Protein AF-D0AB03-F1 (afdb_monomer_lite)

pLDDT: mean 73.37, std 16.87, range [44.16, 96.06]

Radius of gyration: 24.16 Å; chains: 1; bounding box: 53×27×62 Å

Structure (mmCIF, N/CA/C/O backbone):
data_AF-D0AB03-F1
#
_entry.id   AF-D0AB03-F1
#
loop_
_atom_site.group_PDB
_atom_site.id
_atom_site.type_symbol
_atom_site.label_atom_id
_atom_site.label_alt_id
_atom_site.label_comp_id
_atom_site.label_asym_id
_atom_site.label_entity_id
_atom_site.label_seq_id
_atom_site.pdbx_PDB_ins_code
_atom_site.Cartn_x
_atom_site.Cartn_y
_atom_site.Cartn_z
_atom_site.occupancy
_atom_site.B_iso_or_equiv
_atom_site.auth_seq_id
_atom_site.auth_comp_id
_atom_site.auth_asym_id
_atom_site.auth_atom_id
_atom_site.pdbx_PDB_model_num
ATOM 1 N N . THR A 1 1 ? 15.712 7.335 -18.718 1.00 64.75 1 THR A N 1
ATOM 2 C CA . THR A 1 1 ? 14.267 7.582 -18.937 1.00 64.75 1 THR A CA 1
ATOM 3 C C . THR A 1 1 ? 13.391 6.445 -18.421 1.00 64.75 1 THR A C 1
ATOM 5 O O . THR A 1 1 ? 12.327 6.727 -17.890 1.00 64.75 1 THR A O 1
ATOM 8 N N . ASP A 1 2 ? 13.856 5.191 -18.469 1.00 64.19 2 ASP A N 1
ATOM 9 C CA . ASP A 1 2 ? 13.113 4.001 -18.013 1.00 64.19 2 ASP A CA 1
ATOM 10 C C . ASP A 1 2 ? 12.859 3.947 -16.488 1.00 64.19 2 ASP A C 1
ATOM 12 O O . ASP A 1 2 ? 11.725 3.816 -16.035 1.00 64.19 2 ASP A O 1
ATOM 16 N N . TYR A 1 3 ? 13.890 4.212 -15.674 1.00 70.31 3 TYR A N 1
ATOM 17 C CA . TYR A 1 3 ? 13.785 4.259 -14.204 1.00 70.31 3 TYR A CA 1
ATOM 18 C C . TYR A 1 3 ? 12.689 5.198 -13.685 1.00 70.31 3 TYR A C 1
ATOM 20 O O . TYR A 1 3 ? 11.987 4.869 -12.735 1.00 70.31 3 TYR A O 1
ATOM 28 N N . HIS A 1 4 ? 12.511 6.353 -14.328 1.00 70.88 4 HIS A N 1
ATOM 29 C CA . HIS A 1 4 ? 11.506 7.338 -13.930 1.00 70.88 4 HIS A CA 1
ATOM 30 C C . HIS A 1 4 ? 10.075 6.862 -14.227 1.00 70.88 4 HIS A C 1
ATOM 32 O O . HIS A 1 4 ? 9.155 7.143 -13.460 1.00 70.88 4 HIS A O 1
ATOM 38 N N . MET A 1 5 ? 9.885 6.103 -15.313 1.00 73.19 5 MET A N 1
ATOM 39 C CA . MET A 1 5 ? 8.599 5.477 -15.622 1.00 73.19 5 MET A CA 1
ATOM 40 C C . MET A 1 5 ? 8.290 4.370 -14.616 1.00 73.19 5 MET A C 1
ATOM 42 O O . MET A 1 5 ? 7.198 4.373 -14.055 1.00 73.19 5 MET A O 1
ATOM 46 N N . ASN A 1 6 ? 9.249 3.494 -14.308 1.00 77.75 6 ASN A N 1
ATOM 47 C CA . ASN A 1 6 ? 9.076 2.431 -13.308 1.00 77.75 6 ASN A CA 1
ATOM 48 C C . ASN A 1 6 ? 8.722 2.988 -11.922 1.00 77.75 6 ASN A C 1
ATOM 50 O O . ASN A 1 6 ? 7.822 2.481 -11.255 1.00 77.75 6 ASN A O 1
ATOM 54 N N . LEU A 1 7 ? 9.361 4.092 -11.524 1.00 87.06 7 LEU A N 1
ATOM 55 C CA . LEU A 1 7 ? 9.083 4.750 -10.251 1.00 87.06 7 LEU A CA 1
ATOM 56 C C . LEU A 1 7 ? 7.650 5.297 -10.188 1.00 87.06 7 LEU A C 1
ATOM 58 O O . LEU A 1 7 ? 6.962 5.113 -9.188 1.00 87.06 7 LEU A O 1
ATOM 62 N N . ARG A 1 8 ? 7.157 5.918 -11.271 1.00 88.06 8 ARG A N 1
ATOM 63 C CA . ARG A 1 8 ? 5.766 6.393 -11.326 1.00 88.06 8 ARG A CA 1
ATOM 64 C C . ARG A 1 8 ? 4.756 5.256 -11.252 1.00 88.06 8 ARG A C 1
ATOM 66 O O . ARG A 1 8 ? 3.786 5.385 -10.515 1.00 88.06 8 ARG A O 1
ATOM 73 N N . HIS A 1 9 ? 4.985 4.155 -11.964 1.00 87.31 9 HIS A N 1
ATOM 74 C CA . HIS A 1 9 ? 4.101 2.989 -11.883 1.00 87.31 9 HIS A CA 1
ATOM 75 C C . HIS A 1 9 ? 4.061 2.425 -10.461 1.00 87.31 9 HIS A C 1
ATOM 77 O O . HIS A 1 9 ? 2.981 2.131 -9.957 1.00 87.31 9 HIS A O 1
ATOM 83 N N . PHE A 1 10 ? 5.212 2.363 -9.787 1.00 92.75 10 PHE A N 1
ATOM 84 C CA . PHE A 1 10 ? 5.291 1.933 -8.396 1.00 92.75 10 PHE A CA 1
ATOM 85 C C . PHE A 1 10 ? 4.514 2.857 -7.447 1.00 92.75 10 PHE A C 1
ATOM 87 O O . PHE A 1 10 ? 3.705 2.374 -6.659 1.00 92.75 10 PHE A O 1
ATOM 94 N N . TYR A 1 11 ? 4.698 4.178 -7.543 1.00 93.88 11 TYR A N 1
ATOM 95 C CA . TYR A 1 11 ? 3.974 5.128 -6.689 1.00 93.88 11 TYR A CA 1
ATOM 96 C C . TYR A 1 11 ? 2.464 5.101 -6.922 1.00 93.88 11 TYR A C 1
ATOM 98 O O . TYR A 1 11 ? 1.694 5.114 -5.964 1.00 93.88 11 TYR A O 1
ATOM 106 N N . VAL A 1 12 ? 2.039 5.031 -8.185 1.00 94.38 12 VAL A N 1
ATOM 107 C CA . VAL A 1 12 ? 0.623 4.926 -8.549 1.00 94.38 12 VAL A CA 1
ATOM 108 C C . VAL A 1 12 ? 0.037 3.632 -7.987 1.00 94.38 12 VAL A C 1
ATOM 110 O O . VAL A 1 12 ? -0.982 3.676 -7.301 1.00 94.38 12 VAL A O 1
ATOM 113 N N . PHE A 1 13 ? 0.710 2.497 -8.193 1.00 94.50 13 PHE A N 1
ATOM 114 C CA . PHE A 1 13 ? 0.296 1.212 -7.634 1.00 94.50 13 PHE A CA 1
ATOM 115 C C . PHE A 1 13 ? 0.172 1.267 -6.107 1.00 94.50 13 PHE A C 1
ATOM 117 O O . PHE A 1 13 ? -0.874 0.915 -5.566 1.00 94.50 13 PHE A O 1
ATOM 124 N N . ALA A 1 14 ? 1.199 1.763 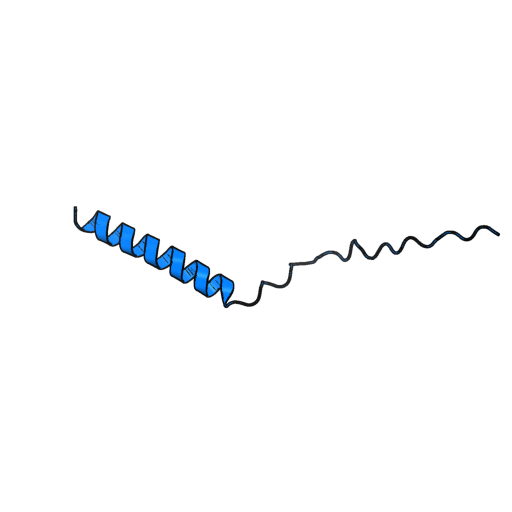-5.412 1.00 95.75 14 ALA A N 1
ATOM 125 C CA . ALA A 1 14 ? 1.222 1.834 -3.955 1.00 95.75 14 ALA A CA 1
ATOM 126 C C . ALA A 1 14 ? 0.099 2.720 -3.389 1.00 95.75 14 ALA A C 1
ATOM 128 O O . ALA A 1 14 ? -0.520 2.352 -2.392 1.00 95.75 14 ALA A O 1
ATOM 129 N N . ALA A 1 15 ? -0.203 3.852 -4.035 1.00 96.06 15 ALA A N 1
ATOM 130 C CA . ALA A 1 15 ? -1.271 4.752 -3.607 1.00 96.06 15 ALA A CA 1
ATOM 131 C C . ALA A 1 15 ? -2.659 4.101 -3.719 1.00 96.06 15 ALA A C 1
ATOM 133 O O . ALA A 1 15 ? -3.424 4.109 -2.753 1.00 96.06 15 ALA A O 1
ATOM 134 N N . TYR A 1 16 ? -2.976 3.490 -4.865 1.00 96.06 16 TYR A N 1
ATOM 135 C CA . TYR A 1 16 ? -4.268 2.824 -5.066 1.00 96.06 16 TYR A CA 1
ATOM 136 C C . TYR A 1 16 ? -4.411 1.559 -4.217 1.00 96.06 16 TYR A C 1
ATOM 138 O O . TYR A 1 16 ? -5.476 1.313 -3.643 1.00 96.06 16 TYR A O 1
ATOM 146 N N . PHE A 1 17 ? -3.336 0.777 -4.093 1.00 94.94 17 PHE A N 1
ATOM 147 C CA . PHE A 1 17 ? -3.305 -0.398 -3.231 1.00 94.94 17 PHE A CA 1
ATOM 148 C C . PHE A 1 17 ? -3.530 -0.006 -1.768 1.00 94.94 17 PHE A C 1
ATOM 150 O O . PHE A 1 17 ? -4.427 -0.540 -1.120 1.00 94.94 17 PHE A O 1
ATOM 157 N N . GLY A 1 18 ? -2.780 0.979 -1.268 1.00 93.75 18 GLY A N 1
ATOM 158 C CA . GLY A 1 18 ? -2.910 1.478 0.098 1.00 93.75 18 GLY A CA 1
ATOM 159 C C . GLY A 1 18 ? -4.300 2.040 0.395 1.00 93.75 18 GLY A C 1
ATOM 160 O O . GLY A 1 18 ? -4.853 1.746 1.450 1.00 93.75 18 GLY A O 1
ATOM 161 N N . LEU A 1 19 ? -4.902 2.777 -0.545 1.00 93.00 19 LEU A N 1
ATOM 162 C CA . LEU A 1 19 ? -6.267 3.292 -0.408 1.00 93.00 19 LEU A CA 1
ATOM 163 C C . LEU A 1 19 ? -7.303 2.163 -0.319 1.00 93.00 19 LEU A C 1
ATOM 165 O O . LEU A 1 19 ? -8.180 2.197 0.541 1.00 93.00 19 LEU A O 1
ATOM 169 N N . THR A 1 20 ? -7.179 1.152 -1.182 1.00 92.31 20 THR A N 1
ATOM 170 C CA . THR A 1 20 ? -8.079 -0.011 -1.189 1.00 92.31 20 THR A CA 1
ATOM 171 C C . THR A 1 20 ? -7.961 -0.786 0.119 1.00 92.31 20 THR A C 1
ATOM 173 O O . THR A 1 20 ? -8.967 -1.071 0.762 1.00 92.31 20 THR A O 1
ATOM 176 N N . VAL A 1 21 ? -6.731 -1.057 0.567 1.00 92.25 21 VAL A N 1
ATOM 177 C CA . VAL A 1 21 ? -6.473 -1.731 1.845 1.00 92.25 21 VAL A CA 1
ATOM 178 C C . VAL A 1 21 ? -7.024 -0.910 3.010 1.00 92.25 21 VAL A C 1
ATOM 180 O O . VAL A 1 21 ? -7.723 -1.462 3.849 1.00 92.25 21 VAL A O 1
ATOM 183 N N . ALA A 1 22 ? -6.795 0.404 3.046 1.00 89.38 22 ALA A N 1
ATOM 184 C CA . ALA A 1 22 ? -7.322 1.275 4.096 1.00 89.38 22 ALA A CA 1
ATOM 185 C C . ALA A 1 22 ? -8.859 1.292 4.152 1.00 89.38 22 ALA A C 1
ATOM 187 O O . ALA A 1 22 ? -9.421 1.470 5.229 1.00 89.38 22 ALA A O 1
ATOM 188 N N . TRP A 1 23 ? -9.533 1.092 3.016 1.00 87.12 23 TRP A N 1
ATOM 189 C CA . TRP A 1 23 ? -10.991 1.002 2.949 1.00 87.12 23 TRP A CA 1
ATOM 190 C C . TRP A 1 23 ? -11.530 -0.372 3.365 1.00 87.12 23 TRP A C 1
ATOM 192 O O . TRP A 1 23 ? -12.618 -0.468 3.932 1.00 87.12 23 TRP A O 1
ATOM 202 N N . CYS A 1 24 ? -10.785 -1.440 3.074 1.00 86.44 24 CYS A N 1
ATOM 203 C CA . CYS A 1 24 ? -11.132 -2.804 3.476 1.00 86.44 24 CYS A CA 1
ATOM 204 C C . CYS A 1 24 ? -10.844 -3.071 4.955 1.00 86.44 24 CYS A C 1
ATOM 206 O O . CYS A 1 24 ? -11.487 -3.926 5.564 1.00 86.44 24 CYS A O 1
ATOM 208 N N . LEU A 1 25 ? -9.864 -2.374 5.527 1.00 85.19 25 LEU A N 1
ATOM 209 C CA . LEU A 1 25 ? -9.571 -2.477 6.943 1.00 85.19 25 LEU A CA 1
ATOM 210 C C . LEU A 1 25 ? -10.695 -1.806 7.742 1.00 85.19 25 LEU A C 1
ATOM 212 O O . LEU A 1 25 ? -11.112 -0.693 7.409 1.00 85.19 25 LEU A O 1
ATOM 216 N N . PRO A 1 26 ? -11.185 -2.450 8.816 1.00 79.75 26 PRO A N 1
ATOM 217 C CA . PRO A 1 26 ? -12.070 -1.789 9.757 1.00 79.75 26 PRO A CA 1
ATOM 218 C C . PRO A 1 26 ? -11.412 -0.486 10.197 1.00 79.75 26 PRO A C 1
ATOM 220 O O . PRO A 1 26 ? -10.213 -0.475 10.500 1.00 79.75 26 PRO A O 1
ATOM 223 N N . LYS A 1 27 ? -12.183 0.608 10.225 1.00 77.12 27 LYS A N 1
ATOM 224 C CA . LYS A 1 27 ? -11.672 1.877 10.746 1.00 77.12 27 LYS A CA 1
ATOM 225 C C . LYS A 1 27 ? -11.034 1.588 12.105 1.00 77.12 27 LYS A C 1
ATOM 227 O O . LYS A 1 27 ? -11.698 0.952 12.931 1.00 77.12 27 LYS A O 1
ATOM 232 N N . PRO A 1 28 ? -9.773 1.996 12.337 1.00 72.00 28 PRO A N 1
ATOM 233 C CA . PRO A 1 28 ? -9.184 1.847 13.654 1.00 72.00 28 PRO A CA 1
ATOM 234 C C . PRO 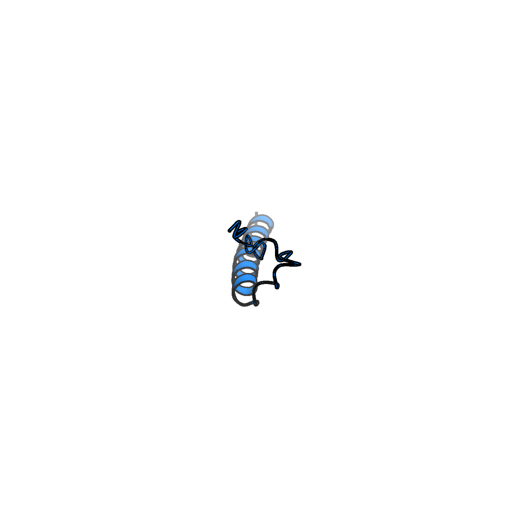A 1 28 ? -10.153 2.489 14.641 1.00 72.00 28 PRO A C 1
ATOM 236 O O . PRO A 1 28 ? -10.593 3.621 14.415 1.00 72.00 28 PRO A O 1
ATOM 239 N N . LEU A 1 29 ? -10.543 1.720 15.664 1.00 63.06 29 LEU A N 1
AT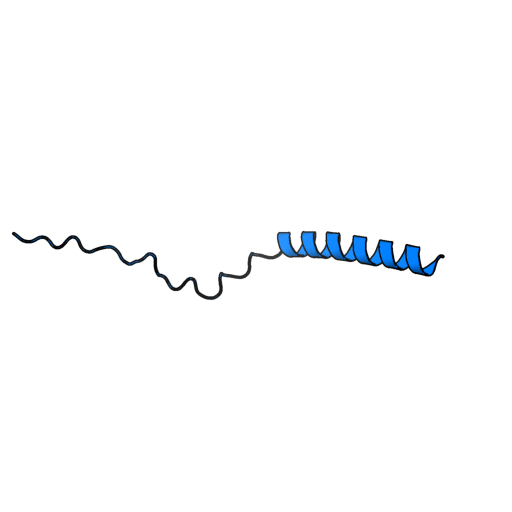OM 240 C CA . LEU A 1 29 ? -11.389 2.198 16.752 1.00 63.06 29 LEU A CA 1
ATOM 241 C C . LEU A 1 29 ? -10.838 3.572 17.150 1.00 63.06 29 LEU A C 1
ATOM 243 O O . LEU A 1 29 ? -9.624 3.643 17.389 1.00 63.06 29 LEU A O 1
ATOM 247 N N . PRO A 1 30 ?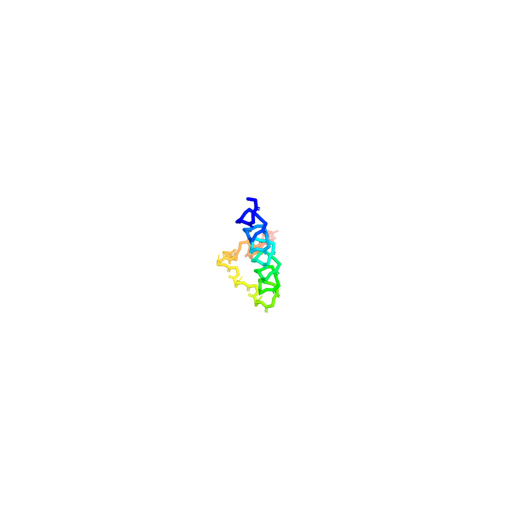 -11.643 4.656 17.127 1.00 66.06 30 PRO A N 1
ATOM 248 C CA . PRO A 1 30 ? -11.156 5.965 17.534 1.00 66.06 30 PRO A CA 1
ATOM 249 C C . PRO A 1 30 ? -10.436 5.773 18.865 1.00 66.06 30 PRO A C 1
ATOM 251 O O . PRO A 1 30 ? -11.026 5.270 19.821 1.00 66.06 30 PRO A O 1
ATOM 254 N N . LYS A 1 31 ? -9.121 6.035 18.881 1.00 60.88 31 LYS A N 1
ATOM 255 C CA . LYS A 1 31 ? -8.304 5.953 20.093 1.00 60.88 31 LYS A CA 1
ATOM 256 C C . LYS A 1 31 ? -8.909 6.950 21.064 1.00 60.88 31 LYS A C 1
ATOM 258 O O . LYS A 1 31 ? -8.637 8.132 20.921 1.00 60.88 31 LYS A O 1
ATOM 263 N N . GLY A 1 32 ? -9.765 6.461 21.958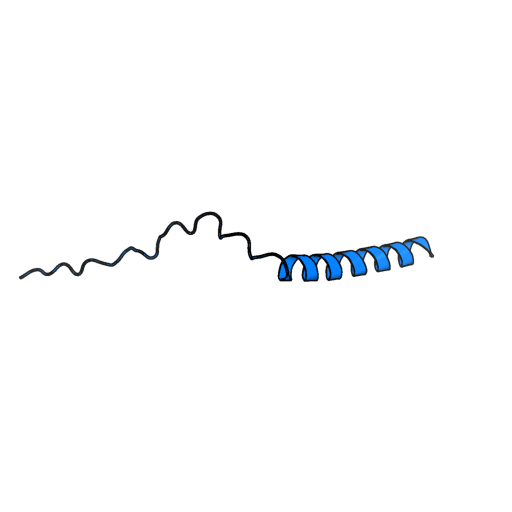 1.00 53.72 32 GLY A N 1
ATOM 264 C CA . GLY A 1 32 ? -10.514 7.271 22.901 1.00 53.72 32 GLY A CA 1
ATOM 265 C C . GLY A 1 32 ? -11.151 8.489 22.239 1.00 53.72 32 GLY A C 1
ATOM 266 O O . GLY A 1 32 ? -10.638 9.596 22.353 1.00 53.72 32 GLY A O 1
ATOM 267 N N . THR A 1 33 ? -12.343 8.328 21.667 1.00 52.09 33 THR A N 1
ATOM 268 C CA . THR A 1 33 ? -13.370 9.279 22.092 1.00 52.09 33 THR A CA 1
ATOM 269 C C . THR A 1 33 ? -13.413 9.140 23.608 1.00 52.09 33 THR A C 1
ATOM 271 O O . THR A 1 33 ? -14.016 8.201 24.128 1.00 52.09 33 THR A O 1
ATOM 274 N N . GLU A 1 34 ? -12.677 10.003 24.315 1.00 53.38 34 GLU A N 1
ATOM 275 C CA . GLU A 1 34 ? -13.184 10.485 25.585 1.00 53.38 34 GLU A CA 1
ATOM 276 C C . GLU A 1 34 ? -14.646 10.782 25.310 1.00 53.38 34 GLU A C 1
ATOM 278 O O . GLU A 1 34 ? -14.992 11.572 24.428 1.00 53.38 34 GLU A O 1
ATOM 283 N N . ASP A 1 35 ? -15.465 9.980 25.961 1.00 53.31 35 ASP A N 1
ATOM 284 C CA . ASP A 1 35 ? -16.888 10.124 26.110 1.00 53.31 35 ASP A CA 1
ATOM 285 C C . ASP A 1 35 ? -17.165 11.518 26.694 1.00 53.31 35 ASP A C 1
ATOM 287 O O . ASP A 1 35 ? -17.355 11.704 27.889 1.00 53.31 35 ASP A O 1
ATOM 291 N N . ASN A 1 36 ? -17.042 12.541 25.852 1.00 55.25 36 ASN A N 1
ATOM 292 C CA . ASN A 1 36 ? -17.221 13.945 26.196 1.00 55.25 36 ASN A CA 1
ATOM 293 C C . ASN A 1 36 ? -18.458 14.513 25.497 1.00 55.25 36 ASN A C 1
ATOM 295 O O . ASN A 1 36 ? -18.575 15.717 25.323 1.00 55.25 36 ASN A O 1
ATOM 299 N N . ASP A 1 37 ? -19.393 13.628 25.144 1.00 53.09 37 ASP A N 1
ATOM 300 C CA . ASP A 1 37 ? -20.781 13.970 24.834 1.00 53.09 37 ASP A CA 1
ATOM 301 C C . ASP A 1 37 ? -21.767 13.279 25.796 1.00 53.09 37 ASP A C 1
ATOM 303 O O . ASP A 1 37 ? -22.980 13.372 25.622 1.00 53.09 37 ASP A O 1
ATOM 307 N N . GLN A 1 38 ? -21.276 12.664 26.883 1.00 48.44 38 GLN A N 1
ATOM 308 C CA . GLN A 1 38 ? -22.101 12.247 28.021 1.00 48.44 38 GLN A CA 1
ATOM 309 C C . GLN A 1 38 ? -22.004 13.227 29.201 1.00 48.44 38 GLN A C 1
ATOM 311 O O . GLN A 1 38 ? -22.170 12.866 30.363 1.00 48.44 38 GLN A O 1
ATOM 316 N N . ARG A 1 39 ? -21.883 14.530 28.912 1.00 50.03 39 ARG A N 1
ATOM 317 C CA . ARG A 1 39 ? -22.530 15.531 29.770 1.00 50.03 39 ARG A CA 1
ATOM 318 C C . ARG A 1 39 ? -24.002 15.589 29.378 1.00 50.03 39 ARG A C 1
ATOM 320 O O . ARG A 1 39 ? -24.462 16.539 28.751 1.00 50.03 39 ARG A O 1
ATOM 327 N N . ALA A 1 40 ? -24.754 14.570 29.793 1.00 53.47 40 ALA A N 1
ATOM 328 C CA . ALA A 1 40 ? -26.174 14.749 30.034 1.00 53.47 40 ALA A CA 1
ATOM 329 C C . ALA A 1 40 ? -26.283 15.862 31.085 1.00 53.47 40 ALA A C 1
ATOM 331 O O . ALA A 1 40 ? -26.071 15.641 32.275 1.00 53.47 40 ALA A O 1
ATOM 332 N N . THR A 1 41 ? -26.488 17.094 30.618 1.00 53.00 41 THR A N 1
ATOM 333 C CA . THR A 1 41 ? -26.864 18.237 31.440 1.00 53.00 41 THR A CA 1
ATOM 334 C C . THR A 1 41 ? -28.051 17.795 32.280 1.00 53.00 41 THR A C 1
ATOM 336 O O . THR A 1 41 ? -29.165 17.686 31.776 1.00 53.00 41 THR A O 1
ATOM 339 N N . ILE A 1 42 ? -27.794 17.481 33.550 1.00 65.31 42 ILE A N 1
ATOM 340 C CA . ILE A 1 42 ? -28.831 17.331 34.563 1.00 65.31 42 ILE A CA 1
ATOM 341 C C . ILE A 1 42 ? -29.613 18.647 34.508 1.00 65.31 42 ILE A C 1
ATOM 343 O O . ILE A 1 42 ? -29.012 19.697 34.763 1.00 65.31 42 ILE A O 1
ATOM 347 N N . PRO A 1 43 ? -30.908 18.653 34.152 1.00 53.22 43 PRO A N 1
ATOM 348 C CA . PRO A 1 43 ? -31.699 19.837 34.387 1.00 53.22 43 PRO A CA 1
ATOM 349 C C . PRO A 1 43 ? -31.807 19.949 35.904 1.00 53.22 43 PRO A C 1
ATOM 351 O O . PRO A 1 43 ? -32.392 19.084 36.557 1.00 53.22 43 PRO A O 1
ATOM 354 N N . SER A 1 44 ? -31.185 20.978 36.481 1.00 64.25 44 SER A N 1
ATOM 355 C CA . SER A 1 44 ? -31.433 21.346 37.868 1.00 64.25 44 SER A CA 1
ATOM 356 C C . SER A 1 44 ? -32.916 21.695 37.991 1.00 64.25 44 SER A C 1
ATOM 358 O O . SER A 1 44 ? -33.339 22.784 37.602 1.00 64.25 44 SER A O 1
ATOM 360 N N . LEU A 1 45 ? -33.720 20.762 38.491 1.00 57.12 45 LEU A N 1
ATOM 361 C CA . LEU A 1 45 ? -35.075 21.056 38.929 1.00 57.12 45 LEU A CA 1
ATOM 362 C C . LEU A 1 45 ? -34.962 21.741 40.292 1.00 57.12 45 LEU A C 1
ATOM 364 O O . LEU A 1 45 ? -34.898 21.092 41.331 1.00 57.12 45 LEU A O 1
ATOM 368 N N . SER A 1 46 ? -34.870 23.068 40.271 1.00 58.31 46 SER A N 1
ATOM 369 C CA . SER A 1 46 ? -35.254 23.886 41.415 1.00 58.31 46 SER A CA 1
ATOM 370 C C . SER A 1 46 ? -36.781 23.947 41.460 1.00 58.31 46 SER A C 1
ATOM 372 O O . SER A 1 46 ? -37.387 24.595 40.602 1.00 58.31 46 SER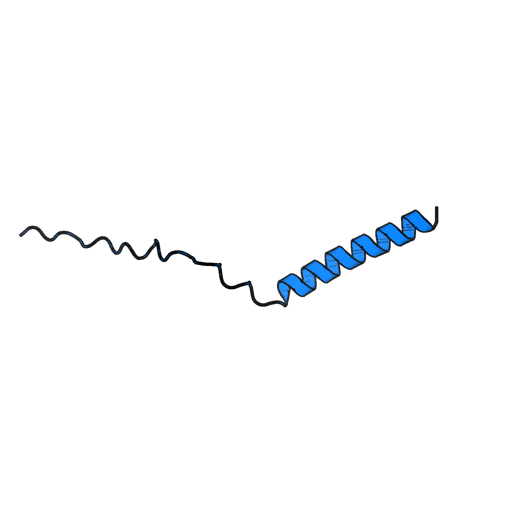 A O 1
ATOM 374 N N . ALA A 1 47 ? -37.380 23.269 42.435 1.00 44.16 47 ALA A N 1
ATOM 375 C CA . ALA A 1 47 ? -38.743 23.491 42.906 1.00 44.16 47 ALA A CA 1
ATOM 376 C C . ALA A 1 47 ? -38.798 23.177 44.403 1.00 44.16 47 ALA A C 1
ATOM 378 O O . ALA A 1 47 ? -38.233 22.128 44.790 1.00 44.16 47 ALA A O 1
#

Sequence (47 aa):
TDYHMNLRHFYVFAAYFGLTVAWCLPKPLPKGTEDNDQRATIPSLSA

Secondary structure (DSSP, 8-state):
-HHHHHHHHHHHHHHHHHHHHHHHSPPP--TT----S----------

Foldseek 3Di:
DVVVVVVVVVVVCCVVVVVVVCVVDDPPDPPDPPPPVPPPPDPPPDD

Organism: Homo sapiens (NCBI:txid9606)